Protein AF-A0A538QGK7-F1 (afdb_monomer)

Mean predicted aligned error: 5.89 Å

Solvent-accessible surface area (backbone atoms only — not comparable to full-atom values): 6381 Å² total; per-residue (Å²): 116,97,87,69,81,91,77,90,61,89,87,57,65,90,43,88,92,39,63,70,43,47,64,54,76,48,77,46,98,87,71,51,74,50,71,53,71,78,41,63,52,88,54,34,92,94,41,60,62,51,70,69,56,49,50,52,54,48,40,71,66,36,25,88,49,49,34,64,67,54,26,49,55,51,54,52,47,65,77,44,47,90,74,54,93,49,70,62,73,58,56,70,69,72,56,59,70,79,130

Sequence (99 aa):
MGRVRMVIDPRLPDGLEQHAWSRVTVRLGDGRTLESPARGASGHPDQPLGDEQLRAKFLGCATPVLGADEAADVAGQLAHLEDVPDIRALTARLTGAQE

Secondary structure (DSSP, 8-state):
-TT------TTS--SGGGTT-B--EEE-TTS-EEEPPPBPPTTBTTBPPPHHHHHHHHHHHHHHHH-HHHHHHHHHHHHTGGG-S-THHHHGGGSPPP-

pLDDT: mean 90.41, std 9.84, range [52.81, 98.12]

Foldseek 3Di:
DVQDDDDDDPPFDPDPLGPQWDKDWDQDPVRDIDIDPTDHDQCRPVRRDDLVRVLVVQQVPCCVFQNNVLSNVLSVCVVVVVPVPDCCVNVVSVHGDDD

Nearest PDB structures (foldseek):
  7br9-assembly1_A  TM=7.778E-01  e=4.222E-03  Mus musculus
  6r6t-assembly1_B  TM=7.962E-01  e=1.827E-02  Mus musculus
  6r6u-assembly1_B  TM=8.118E-01  e=2.550E-02  Homo sapiens
  7br9-assembly1_B  TM=8.199E-01  e=3.113E-02  Mus musculus
  7axi-assembly1_A  TM=3.295E-01  e=6.857E+00  Homo sapiens

Radius of gyration: 20.55 Å; Cα contacts (8 Å, |Δi|>4): 74; chains: 1; bounding box: 49×22×58 Å

Structure (mmCIF, N/CA/C/O backbone):
data_AF-A0A538QGK7-F1
#
_entry.id   AF-A0A538QGK7-F1
#
loop_
_atom_site.group_PDB
_atom_site.id
_atom_site.type_symbol
_atom_site.label_atom_id
_atom_site.label_alt_id
_atom_site.label_comp_id
_atom_site.label_asym_id
_atom_site.label_entity_id
_atom_site.label_seq_id
_atom_site.pdbx_PDB_ins_code
_atom_site.Cartn_x
_atom_site.Cartn_y
_atom_site.Cartn_z
_atom_site.occupancy
_atom_site.B_iso_or_equiv
_atom_site.auth_seq_id
_atom_site.auth_comp_id
_atom_site.auth_asym_id
_atom_site.auth_atom_id
_atom_site.pdbx_PDB_model_num
ATOM 1 N N . MET A 1 1 ? -0.754 -8.343 -25.299 1.00 62.41 1 MET A N 1
ATOM 2 C CA . MET A 1 1 ? 0.573 -8.719 -24.754 1.00 62.41 1 MET A CA 1
ATOM 3 C C . MET A 1 1 ? 1.734 -8.718 -25.766 1.00 62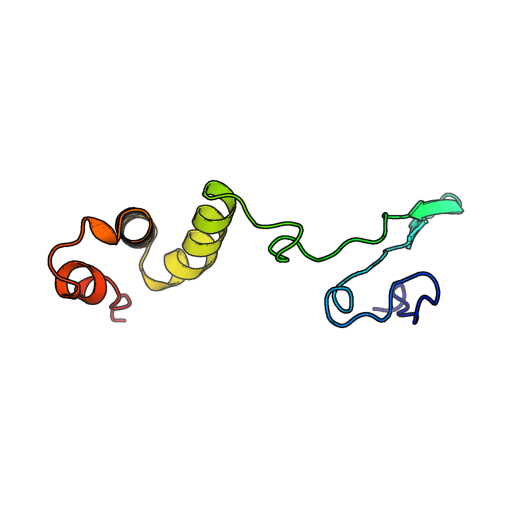.41 1 MET A C 1
ATOM 5 O O . MET A 1 1 ? 2.867 -8.830 -25.330 1.00 62.41 1 MET A O 1
ATOM 9 N N . GLY A 1 2 ? 1.540 -8.497 -27.077 1.00 89.06 2 GLY A N 1
ATOM 10 C CA . GLY A 1 2 ? 2.622 -8.617 -28.083 1.00 89.06 2 GLY A CA 1
ATOM 11 C C . GLY A 1 2 ? 3.751 -7.566 -28.074 1.00 89.06 2 GLY A C 1
ATOM 12 O O . GLY A 1 2 ? 4.559 -7.550 -28.992 1.00 89.06 2 GLY A O 1
ATOM 13 N N . ARG A 1 3 ? 3.808 -6.668 -27.081 1.00 93.31 3 ARG A N 1
ATOM 14 C CA . ARG A 1 3 ? 4.865 -5.642 -26.932 1.00 93.31 3 ARG A CA 1
ATOM 15 C C . ARG A 1 3 ? 5.678 -5.800 -25.644 1.00 93.31 3 ARG A C 1
ATOM 17 O O . ARG A 1 3 ? 6.514 -4.955 -25.345 1.00 93.31 3 ARG A O 1
ATOM 24 N N . VAL A 1 4 ? 5.419 -6.860 -24.881 1.00 96.38 4 VAL A N 1
ATOM 25 C CA . VAL A 1 4 ? 6.120 -7.165 -23.632 1.00 96.38 4 VAL A CA 1
ATOM 26 C C . VAL A 1 4 ? 6.973 -8.402 -23.862 1.00 96.38 4 VAL A C 1
ATOM 28 O O . VAL A 1 4 ? 6.485 -9.409 -24.369 1.00 96.38 4 VAL A O 1
ATOM 31 N N . ARG A 1 5 ? 8.249 -8.322 -23.488 1.00 94.94 5 ARG A N 1
ATOM 32 C CA . ARG A 1 5 ? 9.181 -9.448 -23.518 1.00 94.94 5 ARG A CA 1
ATOM 33 C C . ARG A 1 5 ? 9.880 -9.527 -22.173 1.00 94.94 5 ARG A C 1
ATOM 35 O O . ARG A 1 5 ? 10.558 -8.581 -21.786 1.00 94.94 5 ARG A O 1
ATOM 42 N N . MET A 1 6 ? 9.716 -10.655 -21.494 1.00 94.00 6 MET A N 1
ATOM 43 C CA . MET A 1 6 ? 10.451 -10.958 -20.273 1.00 94.00 6 MET A CA 1
ATOM 44 C C . MET A 1 6 ? 11.831 -11.503 -20.637 1.00 94.00 6 MET A C 1
ATOM 46 O O . MET A 1 6 ? 11.978 -12.247 -21.608 1.00 94.00 6 MET A O 1
ATOM 50 N N . VAL A 1 7 ? 12.842 -11.108 -19.874 1.00 91.44 7 VAL A N 1
ATOM 51 C CA . VAL A 1 7 ? 14.217 -11.584 -20.014 1.00 91.44 7 VAL A CA 1
ATOM 52 C C . VAL A 1 7 ? 14.797 -11.809 -18.630 1.00 91.44 7 VAL A C 1
ATOM 54 O O . VAL A 1 7 ? 14.462 -11.080 -17.700 1.00 91.44 7 VAL A O 1
ATOM 57 N N . ILE A 1 8 ? 15.683 -12.791 -18.515 1.00 89.50 8 ILE A N 1
ATOM 58 C CA . ILE A 1 8 ? 16.555 -12.918 -17.350 1.00 89.50 8 ILE A CA 1
ATOM 59 C C . ILE A 1 8 ? 17.700 -11.935 -17.579 1.00 89.50 8 ILE A C 1
ATOM 61 O O . ILE A 1 8 ? 18.460 -12.082 -18.537 1.00 89.50 8 ILE A O 1
ATOM 65 N N . ASP A 1 9 ? 17.768 -10.886 -16.767 1.00 88.19 9 ASP A N 1
ATOM 66 C CA . ASP A 1 9 ? 18.796 -9.860 -16.897 1.00 88.19 9 ASP A CA 1
ATOM 67 C C . ASP A 1 9 ? 20.007 -10.233 -16.028 1.00 88.19 9 ASP A C 1
ATOM 69 O O . ASP A 1 9 ? 19.912 -10.140 -14.805 1.00 88.19 9 ASP A O 1
ATOM 73 N N . PRO A 1 10 ? 21.154 -10.619 -16.619 1.00 87.56 10 PRO A N 1
ATOM 74 C CA . PRO A 1 10 ? 22.325 -11.073 -15.864 1.00 87.56 10 PRO A CA 1
ATOM 75 C C . PRO A 1 10 ? 22.971 -9.960 -15.024 1.00 87.56 10 PRO A C 1
ATOM 77 O O . PRO A 1 10 ? 23.910 -10.213 -14.280 1.00 87.56 10 PRO A O 1
ATOM 80 N N . ARG A 1 11 ? 22.512 -8.710 -15.176 1.00 85.81 11 ARG A N 1
ATOM 81 C CA . ARG A 1 11 ? 22.972 -7.558 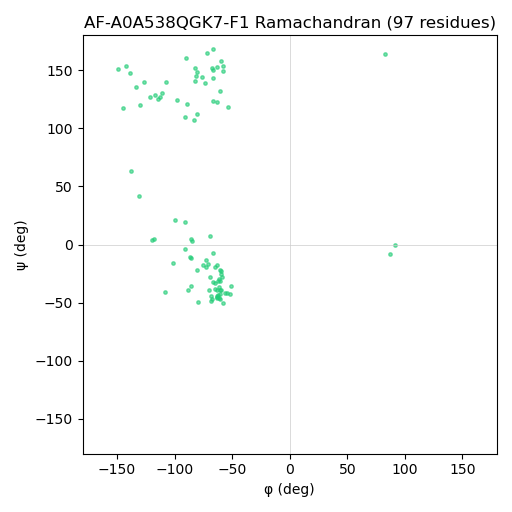-14.393 1.00 85.81 11 ARG A CA 1
ATOM 82 C C . ARG A 1 11 ? 22.210 -7.398 -13.074 1.00 85.81 11 ARG A C 1
ATOM 84 O O . ARG A 1 11 ? 22.595 -6.542 -12.283 1.00 85.81 11 ARG A O 1
ATOM 91 N N . LEU A 1 12 ? 21.111 -8.130 -12.866 1.00 86.75 12 LEU A N 1
ATOM 92 C CA . LEU A 1 12 ? 20.400 -8.125 -11.589 1.00 86.75 12 LEU A CA 1
ATOM 93 C C . LEU A 1 12 ? 21.094 -9.072 -10.597 1.00 86.75 12 LEU A C 1
ATOM 95 O O . LEU A 1 12 ? 21.609 -10.106 -11.023 1.00 86.75 12 LEU A O 1
ATOM 99 N N . PRO A 1 13 ? 21.125 -8.740 -9.294 1.00 80.25 13 PRO A N 1
ATOM 100 C CA . PRO A 1 13 ? 21.689 -9.631 -8.290 1.00 80.25 13 PRO A CA 1
ATOM 101 C C . PRO A 1 13 ? 20.835 -10.899 -8.157 1.00 80.25 13 PRO A C 1
ATOM 103 O O . PRO A 1 13 ? 19.610 -10.826 -8.196 1.00 80.25 13 PRO A O 1
ATOM 106 N N . ASP A 1 14 ? 21.483 -12.044 -7.943 1.00 76.12 14 ASP A N 1
ATOM 107 C CA . ASP A 1 14 ? 20.826 -13.348 -7.742 1.00 76.12 14 ASP A CA 1
ATOM 108 C C . ASP A 1 14 ? 20.737 -13.738 -6.251 1.00 76.12 14 ASP A C 1
ATOM 110 O O . ASP A 1 14 ? 20.659 -14.906 -5.885 1.00 76.12 14 ASP A O 1
ATOM 114 N N . GLY A 1 15 ? 20.824 -12.747 -5.359 1.00 77.50 15 GLY A N 1
ATOM 115 C CA . GLY A 1 15 ? 20.691 -12.944 -3.917 1.00 77.50 15 GLY A CA 1
ATOM 116 C C . GLY A 1 15 ? 19.227 -13.042 -3.485 1.00 77.50 15 GLY A C 1
ATOM 117 O O . GLY A 1 15 ? 18.366 -12.369 -4.055 1.00 77.50 15 GLY A O 1
ATOM 118 N N . LEU A 1 16 ? 18.960 -13.819 -2.424 1.00 65.75 16 LEU A N 1
ATOM 119 C CA . LEU A 1 16 ? 17.608 -14.050 -1.888 1.00 65.75 16 LEU A CA 1
ATOM 120 C C . LEU A 1 16 ? 16.839 -12.747 -1.623 1.00 65.75 16 LEU A C 1
ATOM 122 O O . LEU A 1 16 ? 15.671 -12.608 -1.980 1.00 65.75 16 LEU A O 1
ATOM 126 N N . GLU A 1 17 ? 17.540 -11.778 -1.048 1.00 64.56 17 GLU A N 1
ATOM 127 C CA . GLU A 1 17 ? 17.045 -10.449 -0.692 1.00 64.56 17 GLU A CA 1
ATOM 128 C C . GLU A 1 17 ? 16.815 -9.529 -1.907 1.00 64.56 17 GLU A C 1
ATOM 130 O O . GLU A 1 17 ? 16.178 -8.491 -1.781 1.00 64.56 17 GLU A O 1
ATOM 135 N N . GLN A 1 18 ? 17.308 -9.877 -3.100 1.00 70.25 18 GLN A N 1
ATOM 136 C CA . GLN A 1 18 ? 17.172 -9.058 -4.311 1.00 70.25 18 GLN A CA 1
ATOM 137 C C . GLN A 1 18 ? 16.429 -9.762 -5.454 1.00 70.25 18 GLN A C 1
ATOM 139 O O . GLN A 1 18 ? 16.242 -9.159 -6.510 1.00 70.25 18 GLN A O 1
ATOM 144 N N . HIS A 1 19 ? 15.909 -10.980 -5.259 1.00 70.62 19 HIS A N 1
ATOM 145 C CA . HIS A 1 19 ? 15.160 -11.694 -6.306 1.00 70.62 19 HIS A CA 1
ATOM 146 C C . HIS A 1 19 ? 13.895 -10.967 -6.780 1.00 70.62 19 HIS A C 1
ATOM 148 O O . HIS A 1 19 ? 13.412 -11.219 -7.882 1.00 70.62 19 HIS A O 1
ATOM 154 N N . ALA A 1 20 ? 13.348 -10.057 -5.970 1.00 72.94 20 ALA A N 1
ATOM 155 C CA . ALA A 1 20 ? 12.197 -9.240 -6.352 1.00 72.94 20 ALA A CA 1
ATOM 156 C C . ALA A 1 20 ? 12.584 -7.971 -7.132 1.00 72.94 20 ALA A C 1
ATOM 158 O O . ALA A 1 20 ? 11.722 -7.139 -7.428 1.00 72.94 20 ALA A O 1
ATOM 159 N N . TRP A 1 21 ? 13.871 -7.770 -7.431 1.00 87.81 21 TRP A N 1
ATOM 160 C CA . TRP A 1 21 ? 14.310 -6.604 -8.179 1.00 87.81 21 TRP A CA 1
ATOM 161 C C . TRP A 1 21 ? 13.975 -6.761 -9.650 1.00 87.81 21 TRP A C 1
ATOM 163 O O . TRP A 1 21 ? 14.019 -7.839 -10.237 1.00 87.81 21 TRP A O 1
ATOM 173 N N . SER A 1 22 ? 13.615 -5.648 -10.268 1.00 89.69 22 SER A N 1
ATOM 174 C CA . SER A 1 22 ? 13.285 -5.618 -11.682 1.00 89.69 22 SER A CA 1
ATOM 175 C C . SER A 1 22 ? 13.802 -4.346 -12.319 1.00 89.69 22 SER A C 1
ATOM 177 O O . SER A 1 22 ? 13.949 -3.303 -11.678 1.00 89.69 22 SER A O 1
ATOM 179 N N . ARG A 1 23 ? 14.048 -4.449 -13.621 1.00 91.69 23 ARG A N 1
ATOM 180 C CA . ARG A 1 23 ? 14.311 -3.320 -14.498 1.00 91.69 23 ARG A CA 1
ATOM 181 C C . ARG A 1 23 ? 13.369 -3.381 -15.685 1.00 91.69 23 ARG A C 1
ATOM 183 O O . ARG A 1 23 ? 13.148 -4.444 -16.259 1.00 91.69 23 ARG A O 1
ATOM 190 N N . VAL A 1 24 ? 12.863 -2.220 -16.078 1.00 93.94 24 VAL A N 1
ATOM 191 C CA . VAL A 1 24 ? 12.002 -2.072 -17.245 1.00 93.94 24 VAL A CA 1
ATOM 192 C C . VAL A 1 24 ? 12.688 -1.181 -18.268 1.00 93.94 24 VAL A C 1
ATOM 194 O O . VAL A 1 24 ? 13.112 -0.069 -17.957 1.00 93.94 24 VAL A O 1
ATOM 197 N N . THR A 1 25 ? 12.752 -1.664 -19.506 1.00 95.31 25 THR A N 1
ATOM 198 C CA . THR A 1 25 ? 13.188 -0.886 -20.666 1.00 95.31 25 THR A CA 1
ATOM 199 C C . THR A 1 25 ? 11.997 -0.676 -21.595 1.00 95.31 25 THR A C 1
ATOM 201 O O . THR A 1 25 ? 11.351 -1.639 -22.012 1.00 95.31 25 THR A O 1
ATOM 204 N N . VAL A 1 26 ? 11.717 0.576 -21.953 1.00 96.94 26 VAL A N 1
ATOM 205 C CA . VAL A 1 26 ? 10.640 0.963 -22.870 1.00 96.94 26 VAL A CA 1
ATOM 206 C C . VAL A 1 26 ? 11.247 1.561 -24.132 1.00 96.94 26 VAL A C 1
ATOM 208 O O . VAL A 1 26 ? 12.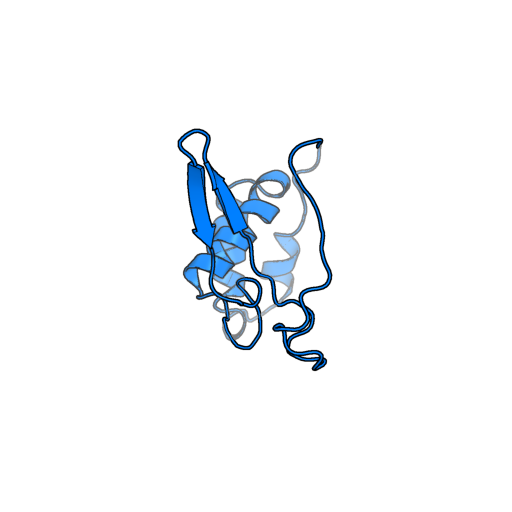007 2.524 -24.065 1.00 96.94 26 VAL A O 1
ATOM 211 N N . ARG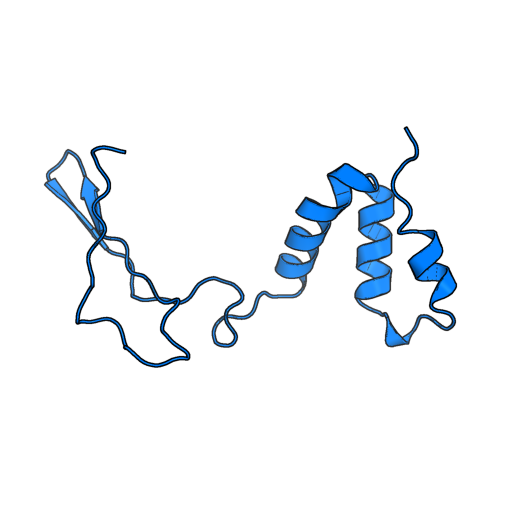 A 1 27 ? 10.889 1.010 -25.295 1.00 97.00 27 ARG A N 1
ATOM 212 C CA . ARG A 1 27 ? 11.222 1.586 -26.605 1.00 97.00 27 ARG A CA 1
ATOM 213 C C . ARG A 1 27 ? 10.031 2.382 -27.125 1.00 97.00 27 ARG A C 1
ATOM 215 O O . ARG A 1 27 ? 8.926 1.847 -27.208 1.00 97.00 27 ARG A O 1
ATOM 222 N N . LEU A 1 28 ? 10.260 3.649 -27.447 1.00 97.56 28 LEU A N 1
ATOM 223 C CA . LEU A 1 28 ? 9.246 4.574 -27.943 1.00 97.56 28 LEU A CA 1
ATOM 224 C C . LEU A 1 28 ? 9.167 4.526 -29.475 1.00 97.56 28 LEU A C 1
ATOM 226 O O . LEU A 1 28 ? 10.098 4.088 -30.149 1.00 97.56 28 LEU A O 1
ATOM 230 N N . GLY A 1 29 ? 8.045 4.987 -30.035 1.00 96.88 29 GLY A N 1
ATOM 231 C CA . GLY A 1 29 ? 7.821 4.990 -31.487 1.00 96.88 29 GLY A CA 1
ATOM 232 C C . GLY A 1 29 ? 8.765 5.911 -32.270 1.00 96.88 29 GLY A C 1
ATOM 233 O O . GLY A 1 29 ? 8.954 5.706 -33.461 1.00 96.88 29 GLY A O 1
ATOM 234 N N . ASP A 1 30 ? 9.386 6.880 -31.595 1.00 96.25 30 ASP A N 1
ATOM 235 C CA . ASP A 1 30 ? 10.403 7.782 -32.153 1.00 96.25 30 ASP A CA 1
ATOM 236 C C . ASP A 1 30 ? 11.831 7.198 -32.101 1.00 96.25 30 ASP A C 1
ATOM 238 O O . ASP A 1 30 ? 12.797 7.880 -32.435 1.00 96.25 30 ASP A O 1
ATOM 242 N N . GLY A 1 31 ? 11.976 5.940 -31.669 1.00 96.56 31 GLY A N 1
ATOM 243 C CA . GLY A 1 31 ? 13.256 5.240 -31.564 1.00 96.56 31 GLY A CA 1
ATOM 244 C C . GLY A 1 31 ? 13.999 5.450 -30.242 1.00 96.56 31 GLY A C 1
ATOM 245 O O . GLY A 1 31 ? 14.979 4.744 -29.988 1.00 96.56 31 GLY A O 1
ATOM 246 N N . ARG A 1 32 ? 13.546 6.351 -29.358 1.00 97.81 32 ARG A N 1
ATOM 247 C CA . ARG A 1 32 ? 14.162 6.522 -28.033 1.00 97.81 32 ARG A CA 1
ATOM 248 C C . ARG A 1 32 ? 13.944 5.296 -27.151 1.00 97.81 32 ARG A C 1
ATOM 250 O O . ARG A 1 32 ? 12.946 4.583 -27.259 1.00 97.81 32 ARG A O 1
ATOM 257 N N . THR A 1 33 ? 14.882 5.083 -26.232 1.00 97.56 33 THR A N 1
ATOM 258 C CA . THR A 1 33 ? 14.807 4.036 -25.211 1.00 97.56 33 THR A CA 1
ATOM 259 C C . THR A 1 33 ? 14.887 4.667 -23.828 1.00 97.56 33 THR A C 1
ATOM 261 O O . THR A 1 33 ? 15.810 5.426 -23.549 1.00 97.56 33 THR A O 1
ATOM 264 N N . LEU A 1 34 ? 13.913 4.350 -22.979 1.00 97.50 34 LEU A N 1
ATOM 265 C CA . LEU A 1 34 ? 13.884 4.719 -21.568 1.00 97.50 34 LEU A CA 1
ATOM 266 C C . LEU A 1 34 ? 14.148 3.470 -20.733 1.00 97.50 34 LEU A C 1
ATOM 268 O O . LEU A 1 34 ? 13.632 2.398 -21.047 1.00 97.50 34 LEU A O 1
ATOM 272 N N . GLU A 1 35 ? 14.928 3.602 -19.670 1.00 95.44 35 GLU A N 1
ATOM 273 C CA . GLU A 1 35 ? 15.298 2.488 -18.804 1.00 95.44 35 GLU A CA 1
ATOM 274 C C . GLU A 1 35 ? 15.135 2.886 -17.337 1.00 95.44 35 GLU A C 1
ATOM 276 O O . GLU A 1 35 ? 15.528 3.983 -16.941 1.00 95.44 35 GLU A O 1
ATOM 281 N N . SER A 1 36 ? 14.541 2.004 -16.532 1.00 92.50 36 SER A N 1
ATOM 282 C CA . SER A 1 36 ? 14.511 2.169 -15.080 1.00 92.50 36 SER A CA 1
ATOM 283 C C . SER A 1 36 ? 15.815 1.665 -14.453 1.00 92.50 36 SER A C 1
ATOM 285 O O . SER A 1 36 ? 16.405 0.706 -14.956 1.00 92.50 36 SER A O 1
ATOM 287 N N . PRO A 1 37 ? 16.240 2.205 -13.301 1.00 89.75 37 PRO A N 1
ATOM 288 C CA . PRO A 1 37 ? 17.216 1.502 -12.480 1.00 89.75 37 PRO A CA 1
ATOM 289 C C . PRO A 1 37 ? 16.662 0.135 -12.052 1.00 89.75 37 PRO A C 1
ATOM 291 O O . PRO A 1 37 ? 15.442 -0.078 -12.023 1.00 89.75 37 PRO A O 1
ATOM 294 N N . ALA A 1 38 ? 17.566 -0.783 -11.711 1.00 88.56 38 ALA A N 1
ATOM 295 C CA . ALA A 1 38 ? 17.204 -1.991 -10.986 1.00 88.56 38 ALA A CA 1
ATOM 296 C C . ALA A 1 38 ? 16.735 -1.592 -9.585 1.00 88.56 38 ALA A C 1
ATOM 298 O O . ALA A 1 38 ? 17.458 -0.901 -8.867 1.00 88.56 38 ALA A O 1
ATOM 299 N N . ARG A 1 39 ? 15.521 -1.989 -9.211 1.00 86.38 39 ARG A N 1
ATOM 300 C CA . ARG A 1 39 ? 14.992 -1.728 -7.870 1.00 86.38 39 ARG A CA 1
ATOM 301 C C . ARG A 1 39 ? 14.033 -2.820 -7.433 1.00 86.38 39 ARG A C 1
ATOM 303 O O . ARG A 1 39 ? 13.348 -3.407 -8.272 1.00 86.38 39 ARG A O 1
ATOM 310 N N . GLY A 1 40 ? 13.963 -3.035 -6.124 1.00 85.12 40 GLY A N 1
ATOM 311 C CA . GLY A 1 40 ? 12.908 -3.823 -5.496 1.00 85.12 40 GLY A CA 1
ATOM 312 C C . GLY A 1 40 ? 11.538 -3.152 -5.601 1.00 85.12 40 GLY A C 1
ATOM 313 O O . GLY A 1 40 ? 11.414 -1.979 -5.970 1.00 85.12 40 GLY A O 1
ATOM 314 N N . ALA A 1 41 ? 10.498 -3.915 -5.276 1.00 86.06 41 ALA A N 1
ATOM 315 C CA . ALA A 1 41 ? 9.146 -3.388 -5.154 1.00 86.06 41 ALA A CA 1
ATOM 316 C C . ALA A 1 41 ? 9.032 -2.416 -3.966 1.00 86.06 41 ALA A C 1
ATOM 318 O O . ALA A 1 41 ? 9.704 -2.575 -2.949 1.00 86.06 41 ALA A O 1
ATOM 319 N N . SER A 1 42 ? 8.141 -1.428 -4.064 1.00 88.19 42 SER A N 1
ATOM 320 C CA . SER A 1 42 ? 7.784 -0.594 -2.911 1.00 88.19 42 SER A CA 1
ATOM 321 C C . SER A 1 42 ? 7.191 -1.460 -1.795 1.00 88.19 42 SER A C 1
ATOM 323 O O . SER A 1 42 ? 6.311 -2.282 -2.053 1.00 88.19 42 SER A O 1
ATOM 325 N N . GLY A 1 43 ? 7.672 -1.279 -0.567 1.00 88.50 43 GLY A N 1
ATOM 326 C CA . GLY A 1 43 ? 7.367 -2.147 0.572 1.00 88.50 43 GLY A CA 1
ATOM 327 C C . GLY A 1 43 ? 8.354 -3.296 0.778 1.00 88.50 43 GLY A C 1
ATOM 328 O O . GLY A 1 43 ? 8.182 -4.058 1.725 1.00 88.50 43 GLY A O 1
ATOM 329 N N . HIS A 1 44 ? 9.386 -3.427 -0.064 1.00 86.06 44 HIS A N 1
ATOM 330 C CA . HIS A 1 44 ? 10.545 -4.266 0.248 1.00 86.06 44 HIS A CA 1
ATOM 331 C C . HIS A 1 44 ? 11.204 -3.795 1.559 1.00 86.06 44 HIS A C 1
ATOM 333 O O . HIS A 1 44 ? 11.182 -2.592 1.810 1.00 86.06 44 HIS A O 1
ATOM 339 N N . PRO A 1 45 ? 11.838 -4.665 2.368 1.00 84.75 45 PRO A N 1
ATOM 340 C CA . PRO A 1 45 ? 12.553 -4.236 3.576 1.00 84.75 45 PRO A CA 1
ATOM 341 C C . PRO A 1 45 ? 13.561 -3.093 3.353 1.00 84.75 45 PRO A C 1
ATOM 343 O O . PRO A 1 45 ? 13.654 -2.199 4.185 1.00 84.75 45 PRO A O 1
ATOM 346 N N . ASP A 1 46 ? 14.239 -3.063 2.199 1.00 82.62 46 ASP A N 1
ATOM 347 C CA . ASP A 1 46 ? 15.160 -1.970 1.817 1.00 82.62 46 ASP A CA 1
ATOM 348 C C . ASP A 1 46 ? 14.453 -0.676 1.364 1.00 82.62 46 ASP A C 1
ATOM 350 O O . ASP A 1 46 ? 15.074 0.379 1.252 1.00 82.62 46 ASP A O 1
ATOM 354 N N . GLN A 1 47 ? 13.166 -0.758 1.021 1.00 85.12 47 GLN A N 1
ATOM 355 C CA . GLN A 1 47 ? 12.325 0.350 0.555 1.00 85.12 47 GLN A CA 1
ATOM 356 C C . GLN A 1 47 ? 10.941 0.255 1.215 1.00 85.12 47 GLN A C 1
ATOM 358 O O . GLN A 1 47 ? 9.940 0.024 0.517 1.00 85.12 47 GLN A O 1
ATOM 363 N N . PRO A 1 48 ? 10.871 0.370 2.553 1.00 91.00 48 PRO A N 1
ATOM 364 C CA . PRO A 1 48 ? 9.627 0.194 3.280 1.00 91.00 48 PRO A CA 1
ATOM 365 C C . PRO A 1 48 ? 8.621 1.272 2.872 1.00 91.00 48 PRO A C 1
ATOM 367 O O . PRO A 1 48 ? 8.984 2.372 2.450 1.00 91.00 48 PRO A O 1
ATOM 370 N N . LEU A 1 49 ? 7.336 0.945 2.982 1.00 95.00 49 LEU A N 1
ATOM 371 C CA . LEU A 1 49 ? 6.284 1.942 2.828 1.00 95.00 49 LEU A CA 1
ATOM 372 C C . LEU A 1 49 ? 6.254 2.830 4.072 1.00 95.00 49 LEU A C 1
ATOM 374 O O . LEU A 1 49 ? 6.360 2.323 5.186 1.00 95.00 49 LEU A O 1
ATOM 378 N N . GLY A 1 50 ? 6.075 4.134 3.875 1.00 95.88 50 GLY A N 1
ATOM 379 C CA . GLY A 1 50 ? 5.777 5.043 4.979 1.00 95.88 50 GLY A CA 1
ATOM 380 C C . GLY A 1 50 ? 4.356 4.843 5.512 1.00 95.88 50 GLY A C 1
ATOM 381 O O . GLY A 1 50 ? 3.502 4.268 4.830 1.00 95.88 50 GLY A O 1
ATOM 382 N N . ASP A 1 51 ? 4.084 5.379 6.700 1.00 96.19 51 ASP A N 1
ATOM 383 C CA . ASP A 1 51 ? 2.802 5.210 7.399 1.00 96.19 51 ASP A CA 1
ATOM 384 C C . ASP A 1 51 ? 1.603 5.660 6.558 1.00 96.19 51 ASP A C 1
ATOM 386 O O . ASP A 1 51 ? 0.599 4.956 6.466 1.00 96.19 51 ASP A O 1
ATOM 390 N N . GLU A 1 52 ? 1.719 6.790 5.855 1.00 96.38 52 GLU A N 1
ATOM 391 C CA . GLU A 1 52 ? 0.666 7.278 4.958 1.00 96.38 52 GLU A CA 1
ATOM 392 C C . GLU A 1 52 ? 0.411 6.311 3.790 1.00 96.38 52 GLU A C 1
ATOM 394 O O . GLU A 1 52 ? -0.738 6.056 3.426 1.00 96.38 52 GLU A O 1
ATOM 399 N N . GLN A 1 53 ? 1.468 5.718 3.225 1.00 97.25 53 GLN A N 1
ATOM 400 C CA . GLN A 1 53 ? 1.349 4.757 2.127 1.00 97.25 53 GLN A CA 1
ATOM 401 C C . GLN A 1 53 ? 0.740 3.434 2.604 1.00 97.25 53 GLN A C 1
ATOM 403 O O . GLN A 1 53 ? -0.079 2.844 1.896 1.00 97.25 53 GLN A O 1
ATOM 408 N N . LEU A 1 54 ? 1.108 2.974 3.804 1.00 96.94 54 LEU A N 1
ATOM 409 C CA . LEU A 1 54 ? 0.491 1.812 4.444 1.00 96.94 54 LEU A CA 1
ATOM 410 C C . LEU A 1 54 ? -0.987 2.070 4.738 1.00 96.94 54 LEU A C 1
ATOM 412 O O . LEU A 1 54 ? -1.826 1.238 4.390 1.00 96.94 54 LEU A O 1
ATOM 416 N N . ARG A 1 55 ? -1.320 3.244 5.286 1.00 97.62 55 ARG A N 1
ATOM 417 C CA . ARG A 1 55 ? -2.700 3.662 5.544 1.00 97.62 55 ARG A CA 1
ATOM 418 C C . ARG A 1 55 ? -3.515 3.720 4.254 1.00 97.62 55 ARG A C 1
ATOM 420 O O . ARG A 1 55 ? -4.606 3.161 4.199 1.00 97.62 55 ARG A O 1
ATOM 427 N N . ALA A 1 56 ? -2.985 4.333 3.197 1.00 98.00 56 ALA A N 1
ATOM 428 C CA . ALA A 1 56 ? -3.651 4.394 1.897 1.00 98.00 56 ALA A CA 1
ATOM 429 C C . ALA A 1 56 ? -3.892 2.993 1.311 1.00 98.00 56 ALA A C 1
ATOM 431 O O . ALA A 1 56 ? -4.987 2.704 0.825 1.00 98.00 56 ALA A O 1
ATOM 432 N N . LYS A 1 57 ? -2.900 2.096 1.407 1.00 97.62 57 LYS A N 1
ATOM 433 C CA . LYS A 1 57 ? -3.035 0.696 0.984 1.00 97.62 57 LYS A CA 1
ATOM 434 C C . LYS A 1 57 ? -4.117 -0.031 1.786 1.00 97.62 57 LYS A C 1
ATOM 436 O O . LYS A 1 57 ? -4.946 -0.710 1.187 1.00 97.62 57 LYS A O 1
ATOM 441 N N . PHE A 1 58 ? -4.128 0.130 3.110 1.00 98.00 58 PHE A N 1
ATOM 442 C CA . PHE A 1 58 ? -5.147 -0.451 3.980 1.00 98.00 58 PHE A CA 1
ATOM 443 C C . PHE A 1 58 ? -6.548 0.019 3.579 1.00 98.00 58 PHE A C 1
ATOM 445 O O . PHE A 1 58 ? -7.418 -0.812 3.333 1.00 98.00 58 PHE A O 1
ATOM 452 N N . LEU A 1 59 ? -6.752 1.332 3.422 1.00 98.12 59 LEU A N 1
ATOM 453 C CA . LEU A 1 59 ? -8.045 1.891 3.022 1.00 98.12 59 LEU A CA 1
ATOM 454 C C . LEU A 1 59 ? -8.503 1.381 1.654 1.00 98.12 59 LEU A C 1
ATOM 456 O O . LEU A 1 59 ? -9.683 1.075 1.498 1.00 98.12 59 LEU A O 1
ATOM 460 N N . GLY A 1 60 ? -7.589 1.231 0.691 1.00 97.75 60 GLY A N 1
ATOM 461 C CA . GLY A 1 60 ? -7.901 0.661 -0.622 1.00 97.75 60 GLY A CA 1
ATOM 462 C C . GLY A 1 60 ? -8.434 -0.775 -0.556 1.00 97.75 60 GLY A C 1
ATOM 463 O O . GLY A 1 60 ? -9.263 -1.156 -1.379 1.00 97.75 60 GLY A O 1
ATOM 464 N N . CYS A 1 61 ? -7.998 -1.560 0.433 1.00 97.38 61 CYS A N 1
ATOM 465 C CA . CYS A 1 61 ? -8.477 -2.925 0.657 1.00 97.38 61 CYS A CA 1
ATOM 466 C C . CYS A 1 61 ? -9.721 -2.998 1.554 1.00 97.38 61 CYS A C 1
ATOM 468 O O . CYS A 1 61 ? -10.594 -3.823 1.304 1.00 97.38 61 CYS A O 1
ATOM 470 N N . ALA A 1 62 ? -9.795 -2.174 2.600 1.00 96.75 62 ALA A N 1
ATOM 471 C CA . ALA A 1 62 ? -10.825 -2.268 3.634 1.00 96.75 62 ALA A CA 1
ATOM 472 C C . ALA A 1 62 ? -12.120 -1.526 3.270 1.00 96.75 62 ALA A C 1
ATOM 474 O O . ALA A 1 62 ? -13.207 -2.019 3.565 1.00 96.75 62 ALA A O 1
ATOM 475 N N . THR A 1 63 ? -12.022 -0.378 2.586 1.00 96.69 63 THR A N 1
ATOM 476 C CA . THR A 1 63 ? -13.188 0.450 2.214 1.00 96.69 63 THR A CA 1
ATOM 477 C C . THR A 1 63 ? -14.264 -0.328 1.443 1.00 96.69 63 THR A C 1
ATOM 479 O O . THR A 1 63 ? -15.435 -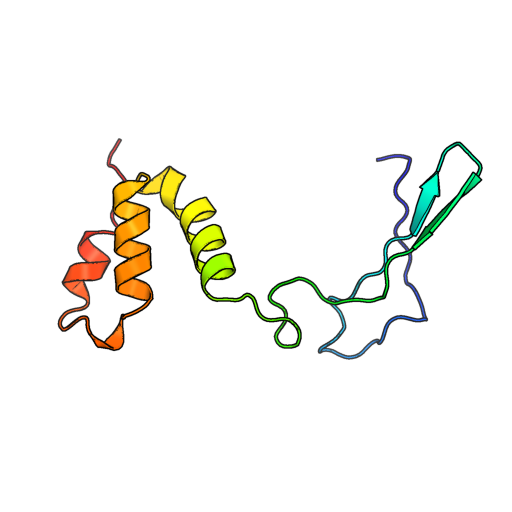0.158 1.773 1.00 96.69 63 THR A O 1
ATOM 482 N N . PRO A 1 64 ? -13.935 -1.210 0.470 1.00 95.44 64 PRO A N 1
ATOM 483 C CA . PRO A 1 64 ? -14.947 -1.997 -0.243 1.00 95.44 64 PRO A CA 1
ATOM 484 C C . PRO A 1 64 ? -15.754 -2.969 0.630 1.00 95.44 64 PRO A C 1
ATOM 486 O O . PRO A 1 64 ? -16.797 -3.435 0.186 1.00 95.44 64 PRO A O 1
ATOM 489 N N . VAL A 1 65 ? -15.270 -3.305 1.830 1.00 95.25 65 VAL A N 1
ATOM 490 C CA . VAL A 1 65 ? -15.885 -4.304 2.723 1.00 95.25 65 VAL A CA 1
ATOM 491 C C . VAL A 1 65 ? -16.544 -3.652 3.940 1.00 95.25 65 VAL A C 1
ATOM 493 O O . VAL A 1 65 ? -17.623 -4.072 4.352 1.00 95.25 65 VAL A O 1
ATOM 496 N N . LEU A 1 66 ? -15.898 -2.639 4.520 1.00 95.12 66 LEU A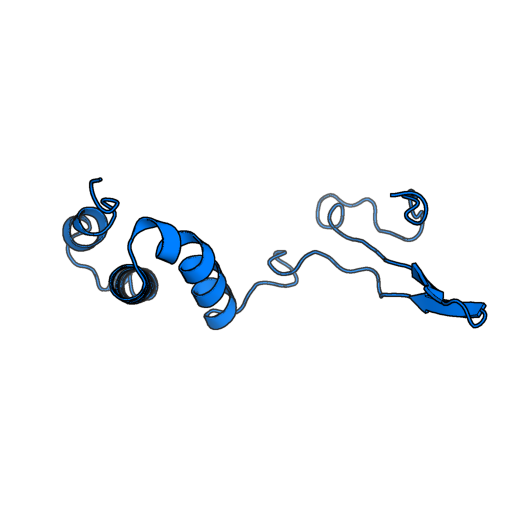 N 1
ATOM 497 C CA . LEU A 1 66 ? -16.338 -1.984 5.759 1.00 95.12 66 LEU A CA 1
ATOM 498 C C . LEU A 1 66 ? -17.045 -0.641 5.515 1.00 95.12 66 LEU A C 1
ATOM 500 O O . LEU A 1 66 ? -17.711 -0.124 6.404 1.00 95.12 66 LEU A O 1
ATOM 504 N N . GLY A 1 67 ? -16.908 -0.059 4.323 1.00 95.44 67 GLY A N 1
ATOM 505 C CA . GLY A 1 67 ? -17.235 1.347 4.088 1.00 95.44 67 GLY A CA 1
ATOM 506 C C . GLY A 1 67 ? -16.089 2.282 4.494 1.00 95.44 67 GLY A C 1
ATOM 507 O O . GLY A 1 67 ? -15.136 1.885 5.164 1.00 95.44 67 GLY A O 1
ATOM 508 N N . ALA A 1 68 ? -16.149 3.530 4.022 1.00 95.94 68 ALA A N 1
ATOM 509 C CA . ALA A 1 68 ? -15.037 4.477 4.131 1.00 95.94 68 ALA A CA 1
ATOM 510 C C . ALA A 1 68 ? -14.763 4.923 5.575 1.00 95.94 68 ALA A C 1
ATOM 512 O O . ALA A 1 68 ? -13.604 4.943 5.988 1.00 95.94 68 ALA A O 1
ATOM 513 N N . ASP A 1 69 ? -15.815 5.246 6.328 1.00 96.25 69 ASP A N 1
ATOM 514 C CA . ASP A 1 69 ? -15.695 5.751 7.700 1.00 96.25 69 ASP A CA 1
ATOM 515 C C . ASP A 1 69 ? -15.174 4.652 8.637 1.00 96.25 69 ASP A C 1
ATOM 517 O O . ASP A 1 69 ? -14.160 4.828 9.309 1.00 96.25 69 ASP A O 1
ATOM 521 N N . GLU A 1 70 ? -15.777 3.462 8.576 1.00 96.19 70 GLU A N 1
ATOM 522 C CA . GLU A 1 70 ? -15.368 2.324 9.401 1.00 96.19 70 GLU A CA 1
ATOM 523 C C . GLU A 1 70 ? -13.924 1.896 9.099 1.00 96.19 70 GLU A C 1
ATOM 525 O O . GLU A 1 70 ? -13.118 1.693 10.008 1.00 96.19 70 GLU A O 1
ATOM 530 N N . ALA A 1 71 ? -13.543 1.839 7.816 1.00 97.44 71 ALA A N 1
ATOM 531 C CA . ALA A 1 71 ? -12.160 1.577 7.429 1.00 97.44 71 ALA A CA 1
ATOM 532 C C . ALA A 1 71 ? -11.197 2.657 7.955 1.00 97.44 71 ALA A C 1
ATOM 534 O O . ALA A 1 71 ? -10.067 2.337 8.334 1.00 97.44 71 ALA A O 1
ATOM 535 N N . ALA A 1 72 ? -11.616 3.925 7.993 1.00 97.50 72 ALA A N 1
ATOM 536 C CA . ALA A 1 72 ? -10.793 5.021 8.486 1.00 97.50 72 ALA A CA 1
ATOM 537 C C . ALA A 1 72 ? -10.520 4.921 9.989 1.00 97.50 72 ALA A C 1
ATOM 539 O O . ALA A 1 72 ? -9.349 5.045 10.369 1.00 97.50 72 ALA A O 1
ATOM 540 N N . ASP A 1 73 ? -11.524 4.657 10.831 1.00 96.06 73 ASP A N 1
ATOM 541 C CA . ASP A 1 73 ? -11.246 4.538 12.266 1.00 96.06 73 ASP A CA 1
ATOM 542 C C . ASP A 1 73 ? -10.690 3.172 12.680 1.00 96.06 73 ASP A C 1
ATOM 544 O O . ASP A 1 73 ? -9.970 3.117 13.678 1.00 96.06 73 ASP A O 1
ATOM 548 N N . VAL A 1 74 ? -10.902 2.095 11.913 1.00 96.88 74 VAL A N 1
ATOM 549 C CA . VAL A 1 74 ? -10.127 0.852 12.098 1.00 96.88 74 VAL A CA 1
ATOM 550 C C . VAL A 1 74 ? -8.646 1.106 11.803 1.00 96.88 74 VAL A C 1
ATOM 552 O O . VAL A 1 74 ? -7.790 0.701 12.589 1.00 96.88 74 VAL A O 1
ATOM 555 N N . ALA A 1 75 ? -8.319 1.823 10.720 1.00 97.50 75 ALA A N 1
ATOM 556 C CA . ALA A 1 75 ? -6.934 2.196 10.423 1.00 97.50 75 ALA A CA 1
ATOM 557 C C . ALA A 1 75 ? -6.318 3.051 11.544 1.00 97.50 75 ALA A C 1
ATOM 559 O O . ALA A 1 75 ? -5.153 2.862 11.888 1.00 97.50 75 ALA A O 1
ATOM 560 N N . GLY A 1 76 ? -7.103 3.965 12.126 1.00 96.44 76 GLY A N 1
ATOM 561 C CA . GLY A 1 76 ? -6.689 4.773 13.274 1.00 96.44 76 GLY A CA 1
ATOM 562 C C . GLY A 1 76 ? -6.399 3.935 14.521 1.00 96.44 76 GLY A C 1
ATOM 563 O O . GLY A 1 76 ? -5.353 4.107 15.137 1.00 96.44 76 GLY A O 1
ATOM 564 N N . GLN A 1 77 ? -7.274 2.985 14.865 1.00 96.12 77 GLN A N 1
ATOM 565 C CA . GLN A 1 77 ? -7.052 2.084 16.004 1.00 96.12 77 GLN A CA 1
ATOM 566 C C . GLN A 1 77 ? -5.841 1.170 15.807 1.00 96.12 77 GLN A C 1
ATOM 568 O O . GLN A 1 77 ? -5.105 0.929 16.755 1.00 96.12 77 GLN A O 1
ATOM 573 N N . LEU A 1 78 ? -5.611 0.674 14.588 1.00 96.25 78 LEU A N 1
ATOM 574 C CA . LEU A 1 78 ? -4.443 -0.156 14.282 1.00 96.25 78 LEU A CA 1
ATOM 575 C C . LEU A 1 78 ? -3.122 0.617 14.390 1.00 96.25 78 LEU A C 1
ATOM 577 O O . LEU A 1 78 ? -2.113 0.024 14.761 1.00 96.25 78 LEU A O 1
ATOM 581 N N . ALA A 1 79 ? -3.123 1.916 14.080 1.00 96.44 79 ALA A N 1
ATOM 582 C CA . ALA A 1 79 ? -1.944 2.773 14.211 1.00 96.44 79 ALA A CA 1
ATOM 583 C C . ALA A 1 79 ? -1.562 3.074 15.674 1.00 96.44 79 ALA A C 1
ATOM 585 O O . ALA A 1 79 ? -0.435 3.489 15.920 1.00 96.44 79 ALA A O 1
ATOM 586 N N . HIS A 1 80 ? -2.484 2.851 16.615 1.00 95.69 80 HIS A N 1
ATOM 587 C CA . HIS A 1 80 ? -2.318 3.067 18.057 1.00 95.69 80 HIS A CA 1
ATOM 588 C C . HIS A 1 80 ? -2.787 1.834 18.841 1.00 95.69 80 HIS A C 1
ATOM 590 O O . HIS A 1 80 ? -3.525 1.930 19.824 1.00 95.69 80 HIS A O 1
ATOM 596 N N . LEU A 1 81 ? -2.438 0.642 18.348 1.00 96.06 81 LEU A N 1
ATOM 597 C CA . LEU A 1 81 ? -2.950 -0.618 18.883 1.00 96.06 81 LEU A CA 1
ATOM 598 C C . LEU A 1 81 ? -2.539 -0.835 20.346 1.00 96.06 81 LEU A C 1
ATOM 600 O O . LEU A 1 81 ? -3.286 -1.442 21.110 1.00 96.06 81 LEU A O 1
ATOM 604 N N . GLU A 1 82 ? -1.373 -0.328 20.740 1.00 96.75 82 GLU A N 1
ATOM 605 C CA . GLU A 1 82 ? -0.867 -0.347 22.111 1.00 96.75 82 GLU A CA 1
ATOM 606 C C . GLU A 1 82 ? -1.778 0.382 23.109 1.00 96.75 82 GLU A C 1
ATOM 608 O O . GLU A 1 82 ? -1.793 0.027 24.288 1.00 96.75 82 GLU A O 1
ATOM 613 N N . ASP A 1 83 ? -2.575 1.342 22.632 1.00 96.12 83 ASP A N 1
ATOM 614 C CA . ASP A 1 83 ? -3.508 2.122 23.443 1.00 96.12 83 ASP A CA 1
ATOM 615 C C . ASP A 1 83 ? -4.902 1.478 23.512 1.00 96.12 83 ASP A C 1
ATOM 617 O O . ASP A 1 83 ? -5.783 1.977 24.215 1.00 96.12 83 ASP A O 1
ATOM 621 N N . VAL A 1 84 ? -5.134 0.368 22.798 1.00 94.88 84 VAL A N 1
ATOM 622 C CA . VAL A 1 84 ? -6.412 -0.354 22.805 1.00 94.88 84 VAL A CA 1
ATOM 623 C C . VAL A 1 84 ? -6.457 -1.293 24.021 1.00 94.88 84 VAL A C 1
ATOM 625 O O . VAL A 1 84 ? -5.817 -2.346 24.011 1.00 94.88 84 VAL A O 1
ATOM 628 N N . PRO A 1 85 ? -7.250 -0.988 25.069 1.00 93.06 85 PRO A N 1
ATOM 629 C CA . PRO A 1 85 ? -7.235 -1.761 26.314 1.00 93.06 85 PRO A CA 1
ATOM 630 C C . PRO A 1 85 ? -7.901 -3.137 26.179 1.00 93.06 85 PRO A C 1
ATOM 632 O O . PRO A 1 85 ? -7.694 -4.016 27.014 1.00 93.06 85 PRO A O 1
ATOM 635 N N . ASP A 1 86 ? -8.733 -3.320 25.152 1.00 97.00 86 ASP A N 1
ATOM 636 C CA . ASP A 1 86 ? -9.446 -4.562 24.879 1.00 97.00 86 ASP A CA 1
ATOM 637 C C . ASP A 1 86 ? -9.568 -4.785 23.372 1.00 97.00 86 ASP A C 1
ATOM 639 O O . ASP A 1 86 ? -10.234 -4.027 22.663 1.00 97.00 86 ASP A O 1
ATOM 643 N N . ILE A 1 87 ? -8.969 -5.873 22.886 1.00 95.12 87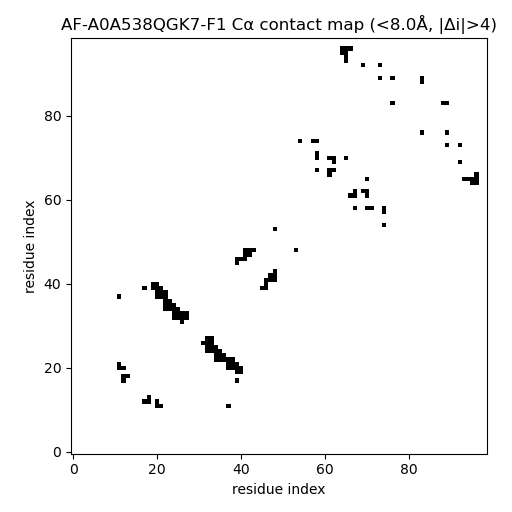 ILE A N 1
ATOM 644 C CA . ILE A 1 87 ? -8.966 -6.226 21.465 1.00 95.12 87 ILE A CA 1
ATOM 645 C C . ILE A 1 87 ? -10.379 -6.422 20.894 1.00 95.12 87 ILE A C 1
ATOM 647 O O . ILE A 1 87 ? -10.582 -6.255 19.692 1.00 95.12 87 ILE A O 1
ATOM 651 N N . ARG A 1 88 ? -11.380 -6.714 21.739 1.00 95.88 88 ARG A N 1
ATOM 652 C CA . ARG A 1 88 ? -12.787 -6.827 21.322 1.00 95.88 88 ARG A CA 1
ATOM 653 C C . ARG A 1 88 ? -13.335 -5.525 20.745 1.00 95.88 88 ARG A C 1
ATOM 655 O O . ARG A 1 88 ? -14.191 -5.581 19.867 1.00 95.88 88 ARG A O 1
ATOM 662 N N . ALA A 1 89 ? -12.832 -4.372 21.193 1.00 92.75 89 ALA A N 1
ATOM 663 C CA . ALA A 1 89 ? -13.227 -3.072 20.655 1.00 92.75 89 ALA A CA 1
ATOM 664 C C . ALA A 1 89 ? -12.806 -2.902 19.186 1.00 92.75 89 ALA A C 1
ATOM 666 O O . ALA A 1 89 ? -13.528 -2.275 18.417 1.00 92.75 89 ALA A O 1
ATOM 667 N N . LEU A 1 90 ? -11.672 -3.490 18.791 1.00 94.75 90 LEU A N 1
ATOM 668 C CA . LEU A 1 90 ? -11.226 -3.526 17.401 1.00 94.75 90 LEU A CA 1
ATOM 669 C C . LEU A 1 90 ? -11.966 -4.616 16.615 1.00 94.75 90 LEU A C 1
ATOM 671 O O . LEU A 1 90 ? -12.499 -4.350 15.545 1.00 94.75 90 LEU A O 1
ATOM 675 N N . THR A 1 91 ? -12.030 -5.849 17.127 1.00 94.75 91 THR A N 1
ATOM 676 C CA . THR A 1 91 ? -12.565 -6.980 16.346 1.00 94.75 91 THR A CA 1
ATOM 677 C C . THR A 1 91 ? -14.068 -6.901 16.097 1.00 94.75 91 THR A C 1
ATOM 679 O O . THR A 1 91 ? -14.517 -7.382 15.059 1.00 94.75 91 THR A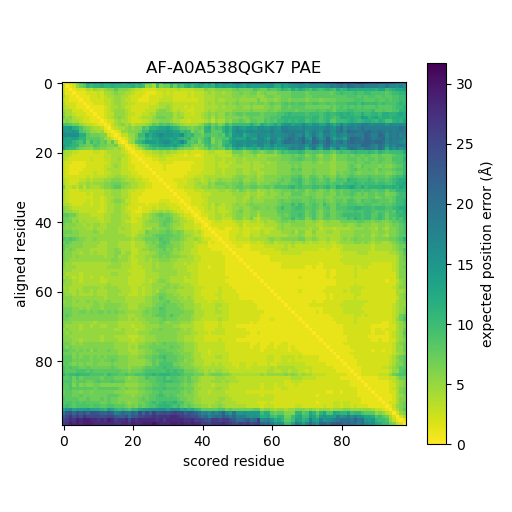 O 1
ATOM 682 N N . ALA A 1 92 ? -14.842 -6.249 16.972 1.00 93.69 92 ALA A N 1
ATOM 683 C CA . ALA A 1 92 ? -16.265 -5.986 16.735 1.00 93.69 92 ALA A CA 1
ATOM 684 C C . ALA A 1 92 ? -16.514 -5.171 15.448 1.00 93.69 92 ALA A C 1
ATOM 686 O O . ALA A 1 92 ? -17.545 -5.334 14.798 1.00 93.69 92 ALA A O 1
ATOM 687 N N . ARG A 1 93 ? -15.536 -4.347 15.056 1.00 92.56 93 ARG A N 1
ATOM 688 C CA . ARG A 1 93 ? -15.559 -3.472 13.875 1.00 92.56 93 ARG A CA 1
ATOM 689 C C . ARG A 1 93 ? -15.108 -4.163 12.588 1.00 92.56 93 ARG A C 1
ATOM 691 O O . ARG A 1 93 ? -15.268 -3.626 11.502 1.00 92.56 93 ARG A O 1
ATOM 698 N N . LEU A 1 94 ? -14.538 -5.366 12.696 1.00 92.62 94 LEU A N 1
ATOM 699 C CA . LEU A 1 94 ? -14.045 -6.160 11.562 1.00 92.62 94 LEU A CA 1
ATOM 700 C C . LEU A 1 94 ? -15.117 -7.101 10.998 1.00 92.62 94 LEU A C 1
ATOM 702 O O . LEU A 1 94 ? -14.804 -8.089 10.331 1.00 92.62 94 LEU A O 1
ATOM 706 N N 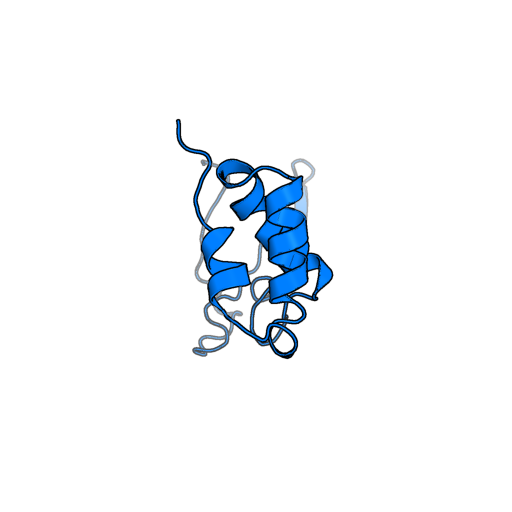. THR A 1 95 ? -16.383 -6.817 11.287 1.00 87.25 95 THR A N 1
ATOM 707 C CA . THR A 1 95 ? -17.512 -7.516 10.688 1.00 87.25 95 THR A CA 1
ATOM 708 C C . THR A 1 95 ? -17.887 -6.766 9.413 1.00 87.25 95 THR A C 1
ATOM 710 O O . THR A 1 95 ? -18.125 -5.563 9.441 1.00 87.25 95 THR A O 1
ATOM 713 N N . GLY A 1 96 ? -17.839 -7.447 8.262 1.00 72.06 96 GLY A N 1
ATOM 714 C CA . GLY A 1 96 ? -18.271 -6.844 6.998 1.00 72.06 96 GLY A CA 1
ATOM 715 C C . GLY A 1 96 ? -19.727 -6.393 7.092 1.00 72.06 96 GLY A C 1
ATOM 716 O O . GLY A 1 96 ? -20.493 -6.963 7.876 1.00 72.06 96 GLY A O 1
ATOM 717 N N . ALA A 1 97 ? -20.116 -5.395 6.295 1.00 64.94 97 ALA A N 1
ATOM 718 C CA . ALA A 1 97 ? -21.527 -5.049 6.165 1.00 64.94 97 ALA A CA 1
ATOM 719 C C . ALA A 1 97 ? -22.299 -6.323 5.784 1.00 64.94 97 ALA A C 1
ATOM 721 O O . ALA A 1 97 ? -21.986 -6.959 4.777 1.00 64.94 97 ALA A O 1
ATOM 722 N N . GLN A 1 98 ? -23.238 -6.746 6.634 1.00 56.38 98 GLN A N 1
ATOM 723 C CA . GLN A 1 98 ? -24.117 -7.855 6.285 1.00 56.38 98 GLN A CA 1
ATOM 724 C C . GLN A 1 98 ? -24.939 -7.429 5.064 1.00 56.38 98 GLN A C 1
ATOM 726 O O . GLN A 1 98 ? -25.594 -6.387 5.119 1.00 56.38 98 GLN A O 1
ATOM 731 N N . GLU A 1 99 ? -24.860 -8.203 3.978 1.00 52.81 99 GLU A N 1
ATOM 732 C CA . GLU A 1 99 ? -25.842 -8.140 2.886 1.00 52.81 99 GLU A CA 1
ATOM 733 C C . GLU A 1 99 ? -27.253 -8.465 3.395 1.00 52.81 99 GLU A C 1
ATOM 735 O O . GLU A 1 99 ? -27.384 -9.380 4.247 1.00 52.81 99 GLU A O 1
#